Protein AF-A0AAW0KG40-F1 (afdb_monomer)

Solvent-accessible surface area (backbone atoms 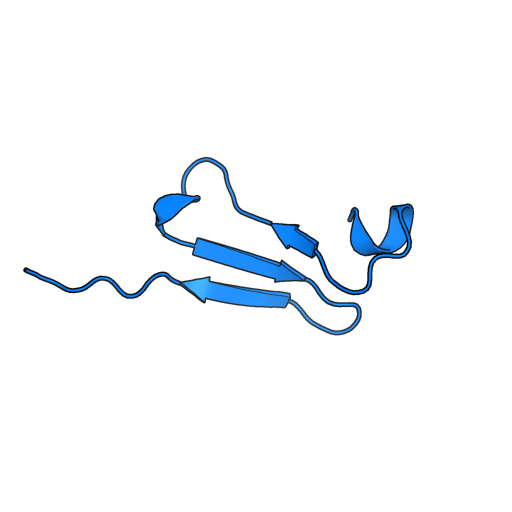only — not comparable to full-atom values): 2627 Å² total; per-residue (Å²): 107,68,31,74,78,70,70,44,76,58,38,83,44,57,52,83,91,40,56,87,45,37,37,37,40,36,47,93,86,52,74,46,80,45,65,58,83,77,77,76,131

Secondary structure (DSSP, 8-state):
-HHHHTT-SEEEE--STTTTTEEEEEESS-EEEEEPP----

Nearest PDB structures (foldseek):
  7edz-assembly1_D  TM=8.953E-01  e=4.294E-01  Homo sapiens
  1ou5-assembly1_B  TM=5.901E-01  e=4.258E+00  Homo sapiens
  8fxi-assembly1_E  TM=5.929E-01  e=5.856E+00  Stanieria sp. NIES-3757

Mean predicted aligned error: 4.58 Å

Radius of gyration: 12.22 Å; Cα contacts (8 Å, |Δi|>4): 55; chains: 1; bounding box: 22×18×38 Å

Organism: Quercus suber (NCBI:txid58331)

Sequence (41 aa):
MALKKYKMHMDVTNELLTCKEEVVVVTSNEKISVHRYKTQP

Structure (mmCIF, N/CA/C/O backbone):
data_AF-A0AAW0KG40-F1
#
_entry.id   AF-A0AAW0KG40-F1
#
loop_
_atom_site.group_PDB
_atom_site.id
_atom_site.type_symbol
_atom_site.label_atom_id
_atom_site.label_alt_id
_atom_site.label_comp_id
_atom_site.label_asym_id
_atom_site.label_entity_id
_atom_site.label_seq_id
_atom_site.pdbx_PDB_ins_code
_atom_site.Cartn_x
_atom_site.Cartn_y
_atom_site.Cartn_z
_atom_site.occupancy
_atom_site.B_iso_or_equiv
_atom_site.auth_seq_id
_atom_site.auth_comp_id
_atom_site.auth_asym_id
_atom_site.auth_atom_id
_atom_site.pdbx_PDB_model_num
ATOM 1 N N . MET A 1 1 ? -1.069 4.094 11.694 1.00 77.00 1 MET A N 1
ATOM 2 C CA . MET A 1 1 ? -1.570 3.969 10.307 1.00 77.00 1 MET A CA 1
ATOM 3 C C . MET A 1 1 ? -2.961 4.571 10.236 1.00 77.00 1 MET A C 1
ATOM 5 O O . MET A 1 1 ? -3.712 4.404 11.201 1.00 77.00 1 MET A O 1
ATOM 9 N N . ALA A 1 2 ? -3.269 5.299 9.158 1.00 87.06 2 ALA A N 1
ATOM 10 C CA . ALA A 1 2 ? -4.560 5.969 8.979 1.00 87.06 2 ALA A CA 1
ATOM 11 C C . ALA A 1 2 ? -5.714 4.961 9.107 1.00 87.06 2 ALA A C 1
ATOM 13 O O . ALA A 1 2 ? -6.696 5.251 9.787 1.00 87.06 2 ALA A O 1
ATOM 14 N N . LEU A 1 3 ? -5.483 3.730 8.638 1.00 92.38 3 LEU A N 1
ATOM 15 C CA . LEU A 1 3 ? -6.304 2.541 8.869 1.00 92.38 3 LEU A CA 1
ATOM 16 C C . LEU A 1 3 ? -6.908 2.44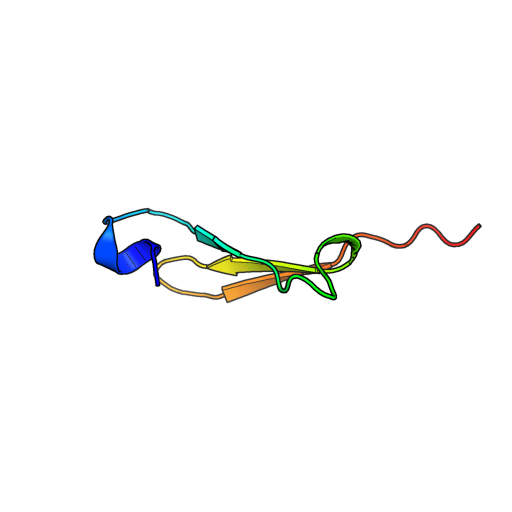4 10.286 1.00 92.38 3 LEU A C 1
ATOM 18 O O . LEU A 1 3 ? -8.124 2.442 10.449 1.00 92.38 3 LEU A O 1
ATOM 22 N N . LYS A 1 4 ? -6.075 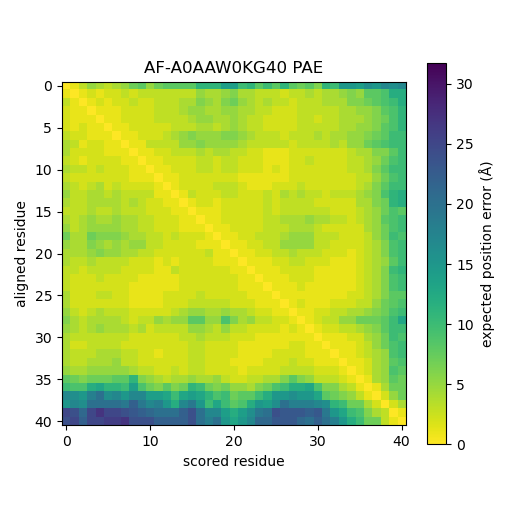2.436 11.339 1.00 90.69 4 LYS A N 1
ATOM 23 C CA . LYS A 1 4 ? -6.536 2.293 12.735 1.00 90.69 4 LYS A CA 1
ATOM 24 C C . LYS A 1 4 ? -7.111 3.593 13.298 1.00 90.69 4 LYS A C 1
ATOM 26 O O . LYS A 1 4 ? -8.084 3.556 14.043 1.00 90.69 4 LYS A O 1
ATOM 31 N N . LYS A 1 5 ? -6.503 4.739 12.964 1.00 94.69 5 LYS A N 1
ATOM 32 C CA . LYS A 1 5 ? -6.901 6.050 13.508 1.00 94.69 5 LYS A CA 1
ATOM 33 C C . LYS A 1 5 ? -8.276 6.483 12.999 1.00 94.69 5 LYS A C 1
ATOM 35 O O . LYS A 1 5 ? -9.068 7.013 13.768 1.00 94.69 5 LYS A O 1
ATOM 40 N N . TYR A 1 6 ? -8.547 6.237 11.723 1.00 95.56 6 TYR A N 1
ATOM 41 C CA . TYR A 1 6 ? -9.770 6.663 11.049 1.00 95.56 6 TYR A CA 1
ATOM 42 C C . TYR A 1 6 ? -10.723 5.501 10.754 1.00 95.56 6 TYR A C 1
ATOM 44 O O . TYR A 1 6 ? -11.712 5.697 10.060 1.00 95.56 6 TY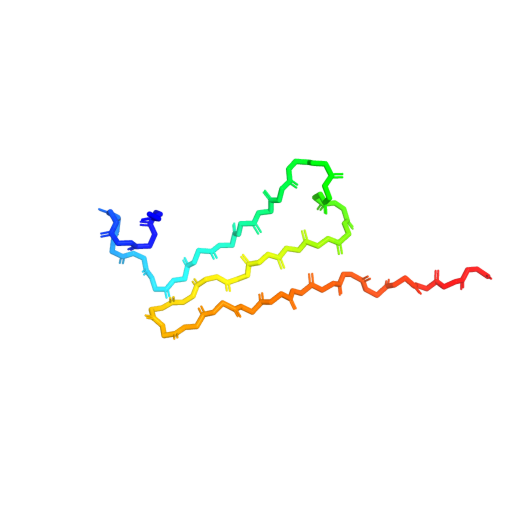R A O 1
ATOM 52 N N . LYS A 1 7 ? -10.443 4.303 11.293 1.00 93.31 7 LYS A N 1
ATOM 53 C CA . LYS A 1 7 ? -11.241 3.084 11.085 1.00 93.31 7 LYS A CA 1
ATOM 54 C C . LYS A 1 7 ? -11.473 2.780 9.593 1.00 93.31 7 LYS A C 1
ATOM 56 O O . LYS A 1 7 ? -12.569 2.391 9.206 1.00 93.31 7 LYS A O 1
ATOM 61 N N . MET A 1 8 ? -10.452 2.984 8.756 1.00 94.56 8 MET A N 1
ATOM 62 C CA . MET A 1 8 ? -10.528 2.646 7.332 1.00 94.56 8 MET A CA 1
ATOM 63 C C . MET A 1 8 ? -10.358 1.140 7.129 1.00 94.56 8 MET A C 1
ATOM 65 O O . MET A 1 8 ? -9.645 0.482 7.884 1.00 94.56 8 MET A O 1
ATOM 69 N N . HIS A 1 9 ? -10.984 0.606 6.081 1.00 94.38 9 HIS A N 1
ATOM 70 C CA . HIS A 1 9 ? -10.833 -0.800 5.688 1.00 94.38 9 HIS A CA 1
ATOM 71 C C . HIS A 1 9 ? -9.492 -1.077 5.003 1.00 94.38 9 HIS A C 1
ATOM 73 O O . HIS A 1 9 ? -8.955 -2.179 5.105 1.00 94.38 9 HIS A O 1
ATOM 79 N N . MET A 1 10 ? -8.957 -0.066 4.321 1.00 94.94 10 MET A N 1
ATOM 80 C CA . MET A 1 10 ? -7.716 -0.134 3.566 1.00 94.94 10 MET A CA 1
ATOM 81 C C . MET A 1 10 ? -7.060 1.249 3.526 1.00 94.94 10 MET A C 1
ATOM 83 O O . MET A 1 10 ? -7.753 2.264 3.588 1.00 94.94 10 MET A O 1
ATOM 87 N N . ASP A 1 11 ? -5.739 1.278 3.422 1.00 94.56 11 ASP A N 1
ATOM 88 C CA . ASP A 1 11 ? -4.921 2.482 3.272 1.00 94.56 1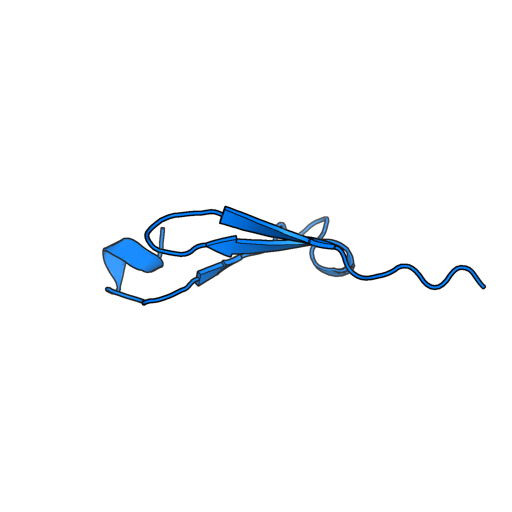1 ASP A CA 1
ATOM 89 C C . ASP A 1 11 ? -3.931 2.239 2.122 1.00 94.56 11 ASP A C 1
ATOM 91 O O . ASP A 1 11 ? -3.243 1.217 2.116 1.00 94.56 11 ASP A O 1
ATOM 95 N N . VAL A 1 12 ? -3.890 3.121 1.121 1.00 94.31 12 VAL A N 1
ATOM 96 C CA . VAL A 1 12 ? -2.925 3.028 0.012 1.00 94.31 12 VAL A CA 1
ATOM 97 C C . VAL A 1 12 ? -1.831 4.040 0.280 1.00 94.31 12 VAL A C 1
ATOM 99 O O . VAL A 1 12 ? -2.063 5.246 0.258 1.00 94.31 12 VAL A O 1
ATOM 102 N N . THR A 1 13 ? -0.638 3.531 0.546 1.00 94.00 13 THR A N 1
ATOM 103 C CA . THR A 1 13 ? 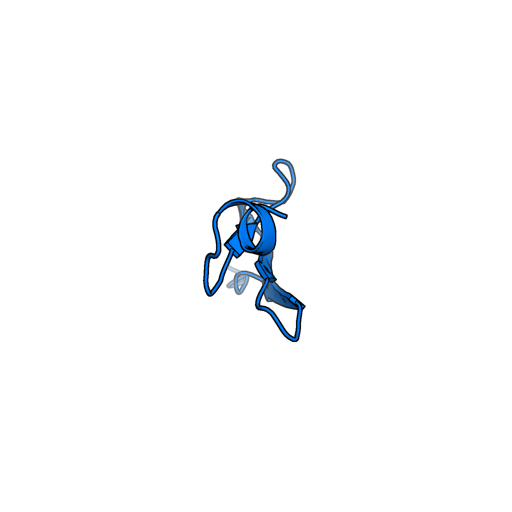0.516 4.338 0.932 1.00 94.00 13 THR A CA 1
ATOM 104 C C . THR A 1 13 ? 1.624 4.177 -0.090 1.00 94.00 13 THR A C 1
ATOM 106 O O . THR A 1 13 ? 1.743 3.139 -0.729 1.00 94.00 13 THR A O 1
ATOM 109 N N . ASN A 1 14 ? 2.450 5.196 -0.258 1.00 94.50 14 ASN A N 1
ATOM 110 C CA . ASN A 1 14 ? 3.623 5.131 -1.112 1.00 94.50 14 ASN A CA 1
ATOM 111 C C . ASN A 1 14 ? 4.733 5.947 -0.465 1.00 94.50 14 ASN A C 1
ATOM 113 O O . ASN A 1 14 ? 4.466 6.945 0.213 1.00 94.50 14 ASN A O 1
ATOM 117 N N . GLU A 1 15 ? 5.979 5.556 -0.694 1.00 93.94 15 GLU A N 1
ATOM 118 C CA . GLU A 1 15 ? 7.079 6.460 -0.393 1.00 93.94 15 GLU A CA 1
ATOM 119 C C . GLU A 1 15 ? 7.105 7.556 -1.459 1.00 93.94 15 GLU A C 1
ATOM 121 O O . GLU A 1 15 ? 6.722 7.340 -2.610 1.00 93.94 15 GLU A O 1
ATOM 126 N N . LEU A 1 16 ? 7.515 8.769 -1.089 1.00 94.88 16 LEU A N 1
ATOM 127 C CA . LEU A 1 16 ? 7.552 9.878 -2.044 1.00 94.88 16 LEU A CA 1
ATOM 128 C C . LEU A 1 16 ? 8.564 9.609 -3.168 1.00 94.88 16 LEU A C 1
ATOM 130 O O . LEU A 1 16 ? 8.294 9.906 -4.331 1.00 94.88 16 LEU A O 1
ATOM 134 N N . LEU A 1 17 ? 9.705 9.014 -2.813 1.00 94.62 17 LEU A N 1
ATOM 135 C CA . LEU A 1 17 ? 10.794 8.703 -3.737 1.00 94.62 17 LEU A CA 1
ATOM 136 C C . LEU A 1 17 ? 10.419 7.623 -4.754 1.00 94.62 17 LEU A C 1
ATOM 138 O O . LEU A 1 17 ? 10.850 7.714 -5.898 1.00 94.62 17 LEU A O 1
ATOM 142 N N . THR A 1 18 ? 9.608 6.642 -4.352 1.00 91.81 18 THR A N 1
ATOM 143 C CA . THR A 1 18 ? 9.198 5.508 -5.194 1.00 91.81 18 THR A CA 1
ATOM 144 C C . THR A 1 18 ? 7.732 5.587 -5.618 1.00 91.81 18 THR A C 1
ATOM 146 O O . THR A 1 18 ? 7.152 4.600 -6.063 1.00 91.81 18 THR A O 1
ATOM 149 N N . CYS A 1 19 ? 7.103 6.765 -5.510 1.00 90.94 19 CYS A N 1
ATOM 150 C CA . CYS A 1 19 ? 5.666 6.932 -5.753 1.00 90.94 19 CYS A CA 1
ATOM 151 C C . CYS A 1 19 ? 5.228 6.568 -7.178 1.00 90.94 19 CYS A C 1
ATOM 153 O O . CYS A 1 19 ? 4.041 6.349 -7.433 1.00 90.94 19 CYS A O 1
ATOM 155 N N . LYS A 1 20 ? 6.170 6.5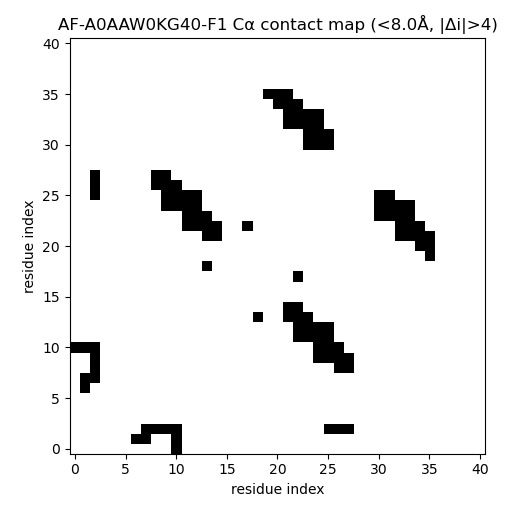31 -8.127 1.00 91.56 20 LYS A N 1
ATOM 156 C CA . LYS A 1 20 ? 5.907 6.160 -9.517 1.00 91.56 20 LYS A CA 1
ATOM 157 C C . LYS A 1 20 ? 6.130 4.674 -9.777 1.00 91.56 20 LYS A C 1
ATOM 159 O O . LYS A 1 20 ? 5.667 4.202 -10.813 1.00 91.56 20 LYS A O 1
ATOM 164 N N . GLU A 1 21 ? 6.791 3.964 -8.871 1.00 93.25 21 GLU A N 1
ATOM 165 C CA . GLU A 1 21 ? 7.264 2.592 -9.020 1.00 93.25 21 GLU A CA 1
ATOM 166 C C . GLU A 1 21 ? 6.509 1.620 -8.113 1.00 93.25 21 GLU A C 1
ATOM 168 O O . GLU A 1 21 ? 6.120 0.548 -8.576 1.00 93.25 21 GLU A O 1
ATOM 173 N N . GLU A 1 22 ? 6.285 1.992 -6.854 1.00 94.56 22 GLU A N 1
ATOM 174 C CA . GLU A 1 22 ? 5.717 1.125 -5.826 1.00 94.56 22 GLU A CA 1
ATOM 175 C C . GLU A 1 22 ? 4.656 1.854 -4.999 1.00 94.56 22 GLU A C 1
ATOM 177 O O . GLU A 1 22 ? 4.805 3.007 -4.586 1.00 94.56 22 GLU A O 1
ATOM 182 N N . VAL A 1 23 ? 3.577 1.131 -4.720 1.00 94.94 23 VAL A N 1
ATOM 183 C CA . VAL A 1 23 ? 2.610 1.486 -3.686 1.00 94.94 23 VAL A CA 1
ATOM 184 C C . VAL A 1 23 ? 2.405 0.286 -2.767 1.00 94.94 23 VAL A C 1
ATOM 186 O O . VAL A 1 23 ? 2.444 -0.862 -3.204 1.00 94.94 23 VAL A O 1
ATOM 189 N N . VAL A 1 24 ? 2.154 0.543 -1.491 1.00 95.81 24 VAL A N 1
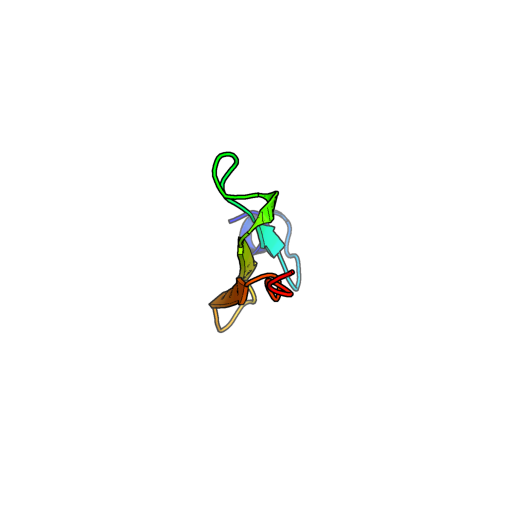ATOM 190 C CA . VAL A 1 24 ? 1.854 -0.466 -0.478 1.00 95.81 24 VAL A CA 1
ATOM 191 C C . VAL A 1 24 ? 0.410 -0.299 -0.038 1.00 95.81 24 VAL A C 1
ATOM 193 O O . VAL A 1 24 ? 0.028 0.713 0.560 1.00 95.81 24 VAL A O 1
ATOM 196 N N . VAL A 1 25 ? -0.389 -1.321 -0.319 1.00 95.50 25 VAL A N 1
ATOM 197 C CA . VAL A 1 25 ? -1.764 -1.435 0.154 1.00 95.50 25 VAL A CA 1
ATOM 198 C C . VAL A 1 25 ? -1.742 -2.068 1.537 1.00 95.50 25 VAL A C 1
ATOM 200 O O . VAL A 1 25 ? -1.237 -3.172 1.718 1.00 95.50 25 VAL A O 1
ATOM 203 N N . VAL A 1 26 ? -2.288 -1.377 2.528 1.00 95.31 26 VAL A N 1
ATOM 204 C CA . VAL A 1 26 ? -2.365 -1.851 3.909 1.00 95.31 26 VAL A CA 1
ATOM 205 C C . VAL A 1 26 ? -3.813 -2.178 4.233 1.00 95.31 26 VAL A C 1
ATOM 207 O O . VAL A 1 26 ? -4.682 -1.312 4.152 1.00 95.31 26 VAL A O 1
ATOM 210 N N . THR A 1 27 ? -4.069 -3.416 4.639 1.00 95.19 27 THR A N 1
ATOM 211 C CA . THR A 1 27 ? -5.358 -3.860 5.182 1.00 95.19 27 THR A CA 1
ATOM 212 C C . THR A 1 27 ? -5.225 -4.127 6.682 1.00 95.19 27 THR A C 1
ATOM 214 O O . THR A 1 27 ? -4.161 -3.937 7.277 1.00 95.19 27 THR A O 1
ATOM 217 N N . SER A 1 28 ? -6.307 -4.563 7.333 1.00 92.81 28 SER A N 1
ATOM 218 C CA . SER A 1 28 ? -6.251 -4.968 8.744 1.00 92.81 28 SER A CA 1
ATOM 219 C C . SER A 1 28 ? -5.354 -6.181 8.989 1.00 92.81 28 SER A C 1
ATOM 221 O O . SER A 1 28 ? -4.871 -6.350 10.107 1.00 92.81 28 SER A O 1
ATOM 223 N N . ASN A 1 29 ? -5.147 -7.012 7.964 1.00 93.50 29 ASN A N 1
ATOM 224 C CA . ASN A 1 29 ? -4.534 -8.328 8.108 1.00 93.50 29 ASN A CA 1
ATOM 225 C C . ASN A 1 29 ? -3.152 -8.398 7.458 1.00 93.50 29 ASN A C 1
ATOM 227 O O . ASN A 1 29 ? -2.313 -9.175 7.903 1.00 93.50 29 ASN A O 1
ATOM 231 N N . GLU A 1 30 ? -2.905 -7.598 6.422 1.00 95.38 30 GLU A N 1
ATOM 232 C CA . GLU A 1 30 ? -1.693 -7.715 5.620 1.00 95.38 30 GLU A CA 1
ATOM 233 C C . GLU A 1 30 ? -1.263 -6.394 4.978 1.00 95.38 30 GLU A C 1
ATOM 235 O O . GLU A 1 30 ? -1.983 -5.390 4.970 1.00 95.38 30 GLU A O 1
ATOM 240 N N . LYS A 1 31 ? -0.047 -6.418 4.431 1.00 95.19 31 LYS A N 1
ATOM 241 C CA . LYS A 1 31 ? 0.496 -5.377 3.565 1.00 95.19 31 LYS A CA 1
ATOM 242 C C . LYS A 1 31 ? 0.844 -6.002 2.225 1.00 95.19 31 LYS A C 1
ATOM 244 O O . LYS A 1 31 ? 1.565 -6.994 2.186 1.00 95.19 31 LYS A O 1
ATOM 249 N N . ILE A 1 32 ? 0.359 -5.398 1.153 1.00 96.00 32 ILE A N 1
ATOM 250 C CA . ILE A 1 32 ? 0.523 -5.881 -0.213 1.00 96.00 32 ILE A CA 1
ATOM 251 C C . ILE A 1 32 ? 1.327 -4.830 -0.980 1.00 96.00 32 ILE A C 1
ATOM 253 O O . ILE A 1 32 ? 0.831 -3.729 -1.224 1.00 96.00 32 ILE A O 1
ATOM 257 N N . SER A 1 33 ? 2.565 -5.162 -1.352 1.00 94.81 33 SER A N 1
ATOM 258 C CA . SER A 1 33 ? 3.387 -4.325 -2.234 1.00 94.81 33 SER A CA 1
ATOM 259 C C . SER A 1 33 ? 2.960 -4.517 -3.684 1.00 94.81 33 SER A C 1
ATOM 261 O O . SER A 1 33 ? 3.009 -5.623 -4.224 1.00 94.81 33 SER A O 1
ATOM 263 N N . VAL A 1 34 ?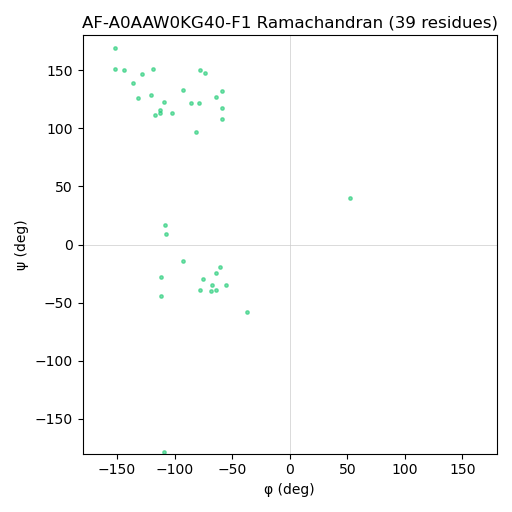 2.575 -3.423 -4.331 1.00 94.25 34 VAL A N 1
ATOM 264 C CA . VAL A 1 34 ? 2.183 -3.383 -5.736 1.00 94.25 34 VAL A CA 1
ATOM 265 C C . VAL A 1 34 ? 3.225 -2.582 -6.497 1.00 94.25 34 VAL A C 1
ATOM 267 O O . VAL A 1 34 ? 3.353 -1.370 -6.329 1.00 94.25 34 VAL A O 1
ATOM 270 N N . HIS A 1 35 ? 3.951 -3.276 -7.365 1.00 93.31 35 HIS A N 1
ATOM 271 C CA . HIS A 1 35 ? 4.915 -2.662 -8.263 1.00 93.31 35 HIS A CA 1
ATOM 272 C C . HIS A 1 35 ? 4.238 -2.357 -9.592 1.00 93.31 35 HIS A C 1
ATOM 274 O O . HIS A 1 35 ? 3.566 -3.212 -10.176 1.00 93.31 35 HIS A O 1
ATOM 280 N N . ARG A 1 36 ? 4.432 -1.144 -10.103 1.00 86.44 36 ARG A N 1
ATOM 281 C CA . ARG A 1 36 ? 4.035 -0.824 -11.470 1.00 86.44 36 ARG A CA 1
ATOM 282 C C . ARG A 1 36 ? 4.851 -1.668 -12.433 1.00 86.44 36 ARG A C 1
ATOM 284 O O . ARG A 1 36 ? 6.081 -1.681 -12.387 1.00 86.44 36 ARG A O 1
ATOM 291 N N . TYR A 1 37 ? 4.144 -2.358 -13.321 1.00 79.88 37 TYR A N 1
ATOM 292 C CA . TYR A 1 37 ? 4.768 -3.102 -14.400 1.00 79.88 37 TYR A CA 1
ATOM 293 C C . TYR A 1 37 ? 5.590 -2.137 -15.257 1.00 79.88 37 TYR A C 1
ATOM 295 O O . TYR A 1 37 ? 5.054 -1.194 -15.842 1.00 79.88 37 TYR A O 1
ATOM 303 N N . LYS A 1 38 ? 6.904 -2.357 -15.307 1.00 74.88 38 LYS A N 1
ATOM 304 C CA . LYS A 1 38 ? 7.779 -1.650 -16.235 1.00 74.88 38 LYS A CA 1
ATOM 305 C C . LYS A 1 38 ? 7.662 -2.368 -17.574 1.00 74.88 38 LYS A C 1
ATOM 307 O O . LYS A 1 38 ? 8.321 -3.381 -17.777 1.00 74.88 38 LYS A O 1
ATOM 312 N N . THR A 1 39 ? 6.826 -1.867 -18.480 1.00 68.62 39 THR A N 1
ATOM 313 C CA . THR A 1 39 ? 7.026 -2.160 -19.904 1.00 68.62 39 THR A CA 1
ATOM 314 C C . THR A 1 39 ? 8.415 -1.638 -20.258 1.00 68.62 39 THR A C 1
ATOM 316 O O . THR A 1 39 ? 8.631 -0.425 -20.253 1.00 68.62 39 THR A O 1
ATOM 319 N N . GLN A 1 40 ? 9.374 -2.543 -20.469 1.00 65.50 40 GLN A N 1
ATOM 320 C CA . GLN A 1 40 ? 10.608 -2.188 -21.164 1.00 65.50 40 GLN A CA 1
ATOM 321 C C . GLN A 1 40 ? 10.216 -1.669 -22.558 1.00 65.50 40 GLN A C 1
ATOM 323 O O . GLN A 1 40 ? 9.359 -2.297 -23.187 1.00 65.50 40 GLN A O 1
ATOM 328 N N . PRO A 1 41 ? 10.754 -0.524 -23.013 1.00 58.72 41 PRO A N 1
ATOM 329 C CA . PRO A 1 41 ? 10.758 -0.214 -24.436 1.00 58.72 41 PRO A CA 1
ATOM 330 C C . PRO A 1 41 ? 11.600 -1.232 -25.215 1.00 58.72 41 PRO A C 1
ATOM 332 O O . PRO A 1 41 ? 12.565 -1.777 -24.627 1.00 58.72 41 PRO A O 1
#

Foldseek 3Di:
DCCVVVVDQKDWADDPVCNVFWIWIDGPVDIDIDGDDDPDD

pLDDT: mean 90.33, std 8.79, range [58.72, 96.0]